Protein AF-A0A1Y3ETY3-F1 (afdb_monomer)

Solvent-accessible surface area (backbone atoms only — not comparable to full-atom values): 6135 Å² total; per-residue (Å²): 92,79,46,80,45,83,42,97,87,68,47,45,31,45,48,38,37,45,72,81,40,94,86,72,78,40,70,42,80,54,78,61,87,97,45,57,101,71,24,36,47,66,59,49,52,60,67,47,58,84,74,59,72,94,52,64,64,63,62,55,68,73,48,83,86,84,71,86,77,77,80,72,82,75,77,90,75,84,90,78,86,83,91,86,79,87,84,82,132

Structure (mmCIF, N/CA/C/O backbone):
data_AF-A0A1Y3ETY3-F1
#
_entry.id   AF-A0A1Y3ETY3-F1
#
loop_
_atom_site.group_PDB
_atom_site.id
_atom_site.type_symbol
_atom_site.label_atom_id
_atom_site.label_alt_id
_atom_site.label_comp_id
_atom_site.label_asym_id
_atom_site.label_entity_id
_atom_site.label_seq_id
_atom_site.pdbx_PDB_ins_code
_atom_site.Cartn_x
_atom_site.Cartn_y
_atom_site.Cartn_z
_atom_site.occupancy
_atom_site.B_iso_or_equiv
_atom_site.auth_seq_id
_atom_site.auth_comp_id
_atom_site.auth_asym_id
_atom_site.auth_atom_id
_atom_site.pdbx_PDB_model_num
ATOM 1 N N . MET A 1 1 ? 6.772 -0.290 7.299 1.00 90.88 1 MET A N 1
ATOM 2 C CA . MET A 1 1 ? 6.142 -1.613 7.439 1.00 90.88 1 MET A CA 1
ATOM 3 C C . MET A 1 1 ? 4.851 -1.584 6.652 1.00 90.88 1 MET A C 1
ATOM 5 O O . MET A 1 1 ? 4.184 -0.555 6.656 1.00 90.88 1 MET A O 1
ATOM 9 N N . ILE A 1 2 ? 4.575 -2.655 5.921 1.00 92.50 2 ILE A N 1
ATOM 10 C CA . ILE A 1 2 ? 3.351 -2.825 5.142 1.00 92.50 2 ILE A CA 1
ATOM 11 C C . ILE A 1 2 ? 2.750 -4.131 5.634 1.00 92.50 2 ILE A C 1
ATOM 13 O O . ILE A 1 2 ? 3.445 -5.147 5.630 1.00 92.50 2 ILE A O 1
ATOM 17 N N . GLU A 1 3 ? 1.516 -4.080 6.110 1.00 93.44 3 GLU A N 1
ATOM 18 C CA . GLU A 1 3 ? 0.809 -5.234 6.657 1.00 93.44 3 GLU A CA 1
ATOM 19 C C . GLU A 1 3 ? -0.396 -5.566 5.784 1.00 93.44 3 GLU A C 1
ATOM 21 O O . GLU A 1 3 ? -1.059 -4.668 5.263 1.00 93.44 3 GLU A O 1
ATOM 26 N N . LEU A 1 4 ? -0.663 -6.861 5.631 1.00 94.19 4 LEU A N 1
ATOM 27 C CA . LEU A 1 4 ? -1.835 -7.388 4.947 1.00 94.19 4 LEU A CA 1
ATOM 28 C C . LEU A 1 4 ? -2.702 -8.095 5.985 1.00 94.19 4 LEU A C 1
ATOM 30 O O . LEU A 1 4 ? -2.249 -9.043 6.625 1.00 94.19 4 LEU A O 1
ATOM 34 N N . HIS A 1 5 ? -3.938 -7.639 6.131 1.00 93.06 5 HIS A N 1
ATOM 35 C CA . HIS A 1 5 ? -4.904 -8.167 7.090 1.00 93.06 5 HIS A CA 1
ATOM 36 C C . HIS A 1 5 ? -6.083 -8.783 6.347 1.00 93.06 5 HIS A C 1
ATOM 38 O O . HIS A 1 5 ? -6.530 -8.233 5.346 1.00 93.06 5 HIS A O 1
ATOM 44 N N . GLU A 1 6 ? -6.599 -9.912 6.826 1.00 94.06 6 GLU A N 1
ATOM 45 C CA . GLU A 1 6 ? -7.834 -10.507 6.310 1.00 94.06 6 GLU A CA 1
ATOM 46 C C . GLU A 1 6 ? -9.023 -10.047 7.158 1.00 94.06 6 GLU A C 1
ATOM 48 O O . GLU A 1 6 ? -9.006 -10.132 8.386 1.00 94.06 6 GLU A O 1
ATOM 53 N N . THR A 1 7 ? -10.067 -9.556 6.501 1.00 85.94 7 THR A N 1
ATOM 54 C CA . THR A 1 7 ? -11.297 -9.057 7.115 1.00 85.94 7 THR A CA 1
ATOM 55 C C . THR A 1 7 ? -12.490 -9.830 6.570 1.00 85.94 7 THR A C 1
ATOM 57 O O . THR A 1 7 ? -12.556 -10.168 5.387 1.00 85.94 7 THR A O 1
ATOM 60 N N . SER A 1 8 ? -13.481 -10.082 7.422 1.00 82.44 8 SER A N 1
ATOM 61 C CA . SER A 1 8 ? -14.688 -10.819 7.033 1.00 82.44 8 SER A CA 1
ATOM 62 C C . SER A 1 8 ? -15.605 -10.043 6.082 1.00 82.44 8 SER A C 1
ATOM 64 O O . SER A 1 8 ? -16.425 -10.653 5.401 1.00 82.44 8 SER A O 1
ATOM 66 N N . THR A 1 9 ? -15.491 -8.713 6.028 1.00 78.81 9 THR A N 1
ATOM 67 C CA . THR A 1 9 ? -16.386 -7.837 5.255 1.00 78.81 9 THR A CA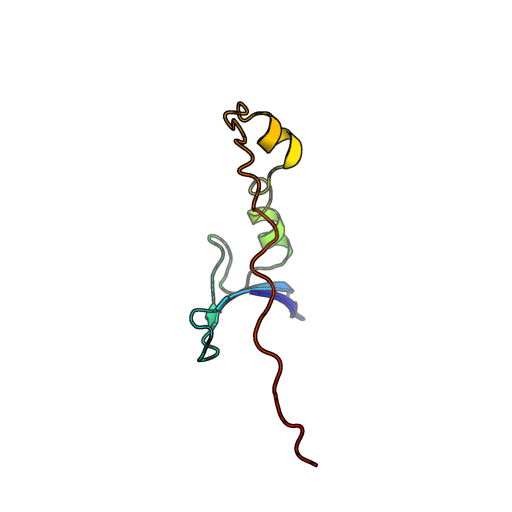 1
ATOM 68 C C . THR A 1 9 ? -15.787 -7.341 3.944 1.00 78.81 9 THR A C 1
ATOM 70 O O . THR A 1 9 ? -16.541 -7.057 3.015 1.00 78.81 9 THR A O 1
ATOM 73 N N . HIS A 1 10 ? -14.460 -7.227 3.849 1.00 74.06 10 HIS A N 1
ATOM 74 C CA . HIS A 1 10 ? -13.782 -6.615 2.700 1.00 74.06 10 HIS A CA 1
ATOM 75 C C . HIS A 1 10 ? -12.680 -7.499 2.105 1.00 74.06 10 HIS A C 1
ATOM 77 O O . HIS A 1 10 ? -11.922 -7.043 1.252 1.00 74.06 10 HIS A O 1
ATOM 83 N N . GLY A 1 11 ? -12.570 -8.761 2.538 1.00 90.50 11 GLY A N 1
ATOM 84 C CA . GLY A 1 11 ? -11.445 -9.612 2.165 1.00 90.50 11 GLY A CA 1
ATOM 85 C C . GLY A 1 11 ? -10.150 -9.032 2.729 1.00 90.50 11 GLY A C 1
ATOM 86 O O . GLY A 1 11 ? -10.091 -8.703 3.911 1.00 90.50 11 GLY A O 1
ATOM 87 N N . TYR A 1 12 ? -9.119 -8.870 1.902 1.00 93.81 12 TYR A N 1
ATOM 88 C CA . TYR A 1 12 ? -7.827 -8.360 2.363 1.00 93.81 12 TYR A CA 1
ATOM 89 C C . TYR A 1 12 ? -7.743 -6.827 2.373 1.00 93.81 12 TYR A C 1
ATOM 91 O O . TYR A 1 12 ? -8.105 -6.167 1.398 1.00 93.81 12 TYR A O 1
ATOM 99 N N . THR A 1 13 ? -7.175 -6.267 3.439 1.00 93.44 13 THR A N 1
ATOM 100 C CA . THR A 1 13 ? -6.866 -4.839 3.593 1.00 93.44 13 THR A CA 1
ATOM 101 C C . THR A 1 13 ? -5.377 -4.618 3.830 1.00 93.44 13 THR A C 1
ATOM 103 O O . THR A 1 13 ? -4.708 -5.453 4.438 1.00 93.44 13 THR A O 1
ATOM 106 N N . VAL A 1 14 ? -4.858 -3.479 3.377 1.00 92.81 14 VAL A N 1
ATOM 107 C CA . VAL A 1 14 ? -3.452 -3.093 3.510 1.00 92.81 14 VAL A CA 1
ATOM 108 C C . VAL A 1 14 ? -3.316 -1.929 4.483 1.00 92.81 14 VAL A C 1
ATOM 110 O O . VAL A 1 14 ? -3.983 -0.903 4.339 1.00 92.81 14 VAL A O 1
ATOM 113 N N . GLU A 1 15 ? -2.390 -2.059 5.431 1.00 92.38 15 GLU A N 1
ATOM 114 C CA . GLU A 1 15 ? -2.000 -0.981 6.336 1.00 92.38 15 GLU A CA 1
ATOM 115 C C . GLU A 1 15 ? -0.534 -0.594 6.145 1.00 92.38 15 GLU A C 1
ATOM 117 O O . GLU A 1 15 ? 0.348 -1.440 5.979 1.00 92.38 15 GLU A O 1
ATOM 122 N N . LEU A 1 16 ? -0.259 0.710 6.196 1.00 92.19 16 LEU A N 1
ATOM 123 C CA . LEU A 1 16 ? 1.093 1.249 6.114 1.00 92.19 16 LEU A CA 1
ATOM 124 C C . LEU A 1 16 ? 1.479 1.888 7.438 1.00 92.19 16 LEU A C 1
ATOM 126 O O . LEU A 1 16 ? 0.808 2.785 7.940 1.00 92.19 16 LEU A O 1
ATOM 130 N N . TRP A 1 17 ? 2.624 1.474 7.964 1.00 92.31 17 TRP A N 1
ATOM 131 C CA . TRP A 1 17 ? 3.145 1.950 9.237 1.00 92.31 17 TRP A CA 1
ATOM 132 C C . TRP A 1 17 ? 4.570 2.465 9.066 1.00 92.31 17 TRP A C 1
ATOM 134 O O . TRP A 1 17 ? 5.472 1.742 8.626 1.00 92.31 17 TRP A O 1
ATOM 144 N N . TYR A 1 18 ? 4.795 3.723 9.438 1.00 92.94 18 TYR A N 1
ATOM 145 C CA . TYR A 1 18 ? 6.116 4.337 9.479 1.00 92.94 18 TYR A CA 1
ATOM 146 C C . TYR A 1 18 ? 6.650 4.356 10.908 1.00 92.94 18 TYR A C 1
ATOM 148 O O . TYR A 1 18 ? 6.023 4.903 11.815 1.00 92.94 18 TYR A O 1
ATOM 156 N N . ARG A 1 19 ? 7.833 3.775 11.109 1.00 92.19 19 ARG A N 1
ATOM 157 C CA . ARG A 1 19 ? 8.520 3.813 12.399 1.00 92.19 19 ARG A CA 1
ATOM 158 C C . ARG A 1 19 ? 9.241 5.149 12.536 1.00 92.19 19 ARG A C 1
ATOM 160 O O . ARG A 1 19 ? 10.209 5.399 11.826 1.00 92.19 19 ARG A O 1
ATOM 167 N N . THR A 1 20 ? 8.778 5.996 13.449 1.00 91.19 20 THR A N 1
ATOM 168 C CA . THR A 1 20 ? 9.312 7.358 13.630 1.00 91.19 20 THR A CA 1
ATOM 169 C C . THR A 1 20 ? 10.539 7.410 14.540 1.00 91.19 20 THR A C 1
ATOM 171 O O . THR A 1 20 ? 11.259 8.403 14.535 1.00 91.19 20 THR A O 1
ATOM 174 N N . SER A 1 21 ? 10.797 6.353 15.315 1.00 88.50 21 SER A N 1
ATOM 175 C CA . SER A 1 21 ? 11.973 6.233 16.180 1.00 88.50 21 SER A CA 1
ATOM 176 C C . SER A 1 21 ? 12.423 4.779 16.309 1.00 88.50 21 SER A C 1
ATOM 178 O O . SER A 1 21 ? 11.605 3.876 16.507 1.00 88.50 21 SER A O 1
ATOM 180 N N . LEU A 1 22 ? 13.739 4.560 16.240 1.00 81.88 22 LEU A N 1
ATOM 181 C CA . LEU A 1 22 ? 14.360 3.245 16.430 1.00 81.88 22 LEU A CA 1
ATOM 182 C C . LEU A 1 22 ? 14.346 2.781 17.892 1.00 81.88 22 LEU A C 1
ATOM 184 O O . LEU A 1 22 ? 14.416 1.581 18.145 1.00 81.88 22 LEU A O 1
ATOM 188 N N . ASN A 1 23 ? 14.219 3.708 18.842 1.00 81.94 23 ASN A N 1
ATOM 189 C CA . ASN A 1 23 ? 14.468 3.423 20.257 1.00 81.94 23 ASN A CA 1
ATOM 190 C C . ASN A 1 23 ? 13.168 3.234 21.052 1.00 81.94 23 ASN A C 1
ATOM 192 O O . ASN A 1 23 ? 13.158 2.516 22.042 1.00 81.94 23 ASN A O 1
ATOM 196 N N . ASN A 1 24 ? 12.067 3.849 20.606 1.00 76.19 24 ASN A N 1
ATOM 197 C CA . ASN A 1 24 ? 10.808 3.912 21.362 1.00 76.19 24 ASN A CA 1
ATOM 198 C C . ASN A 1 24 ? 9.631 3.181 20.700 1.00 76.19 24 ASN A C 1
ATOM 200 O O . ASN A 1 24 ? 8.484 3.424 21.064 1.00 76.19 24 ASN A O 1
ATOM 204 N N . ASN A 1 25 ? 9.890 2.308 19.717 1.00 75.88 25 ASN A N 1
ATOM 205 C CA . ASN A 1 25 ? 8.864 1.522 19.006 1.00 75.88 25 ASN A CA 1
ATOM 206 C C . ASN A 1 25 ? 7.635 2.334 18.556 1.00 75.88 25 ASN A C 1
ATOM 208 O O . ASN A 1 25 ? 6.533 1.808 18.440 1.00 75.88 25 ASN A O 1
ATOM 212 N N . THR A 1 26 ? 7.815 3.627 18.291 1.00 89.19 26 THR A N 1
ATOM 213 C CA . THR A 1 26 ? 6.713 4.507 17.916 1.00 89.19 26 THR A CA 1
ATOM 214 C C . THR A 1 26 ? 6.392 4.297 16.442 1.00 89.19 26 THR A C 1
ATOM 216 O O . THR A 1 26 ? 7.251 4.495 15.574 1.00 89.19 26 THR A O 1
ATOM 219 N N . LEU A 1 27 ? 5.157 3.883 16.168 1.00 91.06 27 LEU A N 1
ATOM 220 C CA . LEU A 1 27 ? 4.617 3.708 14.825 1.00 91.06 27 LEU A CA 1
ATOM 221 C C . LEU A 1 27 ? 3.605 4.817 14.535 1.00 91.06 27 LEU A C 1
ATOM 223 O O . LEU A 1 27 ? 2.776 5.157 15.377 1.00 91.06 27 LEU A O 1
ATOM 227 N N . LYS A 1 28 ? 3.676 5.376 13.329 1.00 92.25 28 LYS A N 1
ATOM 228 C CA . LYS A 1 28 ? 2.680 6.291 12.775 1.00 92.25 28 LYS A CA 1
ATOM 229 C C . LYS A 1 28 ? 2.018 5.612 11.584 1.00 92.25 28 LYS A C 1
ATOM 231 O O . LYS A 1 28 ? 2.718 5.223 10.648 1.00 92.25 28 LYS A O 1
ATOM 236 N N . GLN A 1 29 ? 0.693 5.502 11.606 1.00 91.69 29 GLN A N 1
ATOM 237 C CA . GLN A 1 29 ? -0.053 5.016 10.450 1.00 91.69 29 GLN A CA 1
ATOM 238 C C . GLN A 1 29 ? 0.054 6.027 9.305 1.00 91.69 29 GLN A C 1
ATOM 240 O O . GLN A 1 29 ? -0.062 7.240 9.513 1.00 91.69 29 GLN A O 1
ATOM 245 N N . LEU A 1 30 ? 0.320 5.525 8.105 1.00 91.44 30 LEU A N 1
ATOM 246 C CA . LEU A 1 30 ? 0.285 6.278 6.861 1.00 91.44 30 LEU A CA 1
ATOM 247 C C . LEU A 1 30 ? -0.975 5.894 6.089 1.00 91.44 30 LEU A C 1
ATOM 249 O O . LEU A 1 30 ? -1.374 4.732 6.083 1.00 91.44 30 LEU A O 1
ATOM 253 N N . PHE A 1 31 ? -1.559 6.869 5.401 1.00 91.00 31 PHE A N 1
ATOM 254 C CA . PHE A 1 31 ? -2.769 6.678 4.610 1.00 91.00 31 PHE A CA 1
ATOM 255 C C . PHE A 1 31 ? -2.463 6.865 3.131 1.00 91.00 31 PHE A C 1
ATOM 257 O O . PHE A 1 31 ? -1.732 7.785 2.751 1.00 91.00 31 PHE A O 1
ATOM 264 N N . ILE A 1 32 ? -3.031 5.990 2.306 1.00 88.88 32 ILE A N 1
ATOM 265 C CA . ILE A 1 32 ? -3.009 6.148 0.855 1.00 88.88 32 ILE A CA 1
ATOM 266 C C . ILE A 1 32 ? -4.068 7.190 0.482 1.00 88.88 32 ILE A C 1
ATOM 268 O O . ILE A 1 32 ? -5.222 7.035 0.886 1.00 88.88 32 ILE A O 1
ATOM 272 N N . PRO A 1 33 ? -3.704 8.250 -0.263 1.00 84.75 33 PRO A N 1
ATOM 273 C CA . PRO A 1 33 ? -4.684 9.186 -0.801 1.00 84.75 33 PRO A CA 1
ATOM 274 C C . PRO A 1 33 ? -5.732 8.437 -1.625 1.00 84.75 33 PRO A C 1
ATOM 276 O O . PRO A 1 33 ? -5.375 7.515 -2.349 1.00 84.75 33 PRO A O 1
ATOM 279 N N . GLU A 1 34 ? -6.998 8.846 -1.528 1.00 81.50 34 GLU A N 1
ATOM 280 C CA . GLU A 1 34 ? -8.132 8.238 -2.254 1.00 81.50 34 GLU A CA 1
ATOM 281 C C . GLU A 1 34 ? -8.554 6.841 -1.759 1.00 81.50 34 GLU A C 1
ATOM 283 O O . GLU A 1 34 ? -9.553 6.311 -2.234 1.00 81.50 34 GLU A O 1
ATOM 288 N N . CYS A 1 35 ? -7.880 6.292 -0.742 1.00 82.00 35 CYS A N 1
ATOM 289 C CA . 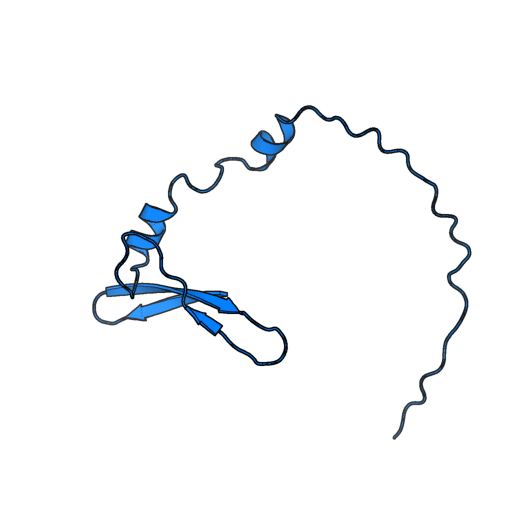CYS A 1 35 ? -8.371 5.161 0.043 1.00 82.00 35 CYS A CA 1
ATOM 290 C C . CYS A 1 35 ? -9.085 5.636 1.323 1.00 82.00 35 CYS A C 1
ATOM 292 O O . CYS A 1 35 ? -8.731 6.656 1.921 1.00 82.00 35 CYS A O 1
ATOM 294 N N . SER A 1 36 ? -10.070 4.855 1.780 1.00 68.12 36 SER A N 1
ATOM 295 C CA . SER A 1 36 ? -10.597 4.926 3.153 1.00 68.12 36 SER A CA 1
ATOM 296 C C . SER A 1 36 ? -9.462 4.667 4.170 1.00 68.12 36 SER A C 1
ATOM 298 O O . SER A 1 36 ? -8.460 4.049 3.799 1.00 68.12 36 SER A O 1
ATOM 300 N N . PRO A 1 37 ? -9.564 5.093 5.451 1.00 72.38 37 PRO A N 1
ATOM 301 C CA . PRO A 1 37 ? -8.582 4.767 6.499 1.00 72.38 37 PRO A CA 1
ATOM 302 C C . PRO A 1 37 ? -8.163 3.287 6.553 1.00 72.38 37 PRO A C 1
ATOM 304 O O . PRO A 1 37 ? -7.058 2.988 7.000 1.00 72.38 37 PRO A O 1
ATOM 307 N N . THR A 1 38 ? -9.009 2.383 6.058 1.00 77.88 38 THR A N 1
ATOM 308 C CA . THR A 1 38 ? -8.677 0.989 5.749 1.00 77.88 38 THR A CA 1
ATOM 309 C C . THR A 1 38 ? -8.735 0.799 4.229 1.00 77.88 38 THR A C 1
ATOM 311 O O . THR A 1 38 ? -9.815 0.827 3.646 1.00 77.88 38 THR A O 1
ATOM 314 N N . CYS A 1 39 ? -7.578 0.648 3.579 1.00 89.25 39 CYS A N 1
ATOM 315 C CA . CYS A 1 39 ? -7.467 0.501 2.122 1.00 89.25 39 CYS A CA 1
ATOM 316 C C . CYS A 1 39 ? -7.579 -0.988 1.767 1.00 89.25 39 CYS A C 1
ATOM 318 O O . CYS A 1 39 ? -6.828 -1.802 2.313 1.00 89.25 39 CYS A O 1
ATOM 320 N N . SER A 1 40 ? -8.502 -1.377 0.889 1.00 92.12 40 SER A N 1
ATOM 321 C CA . SER A 1 40 ? -8.568 -2.769 0.421 1.00 92.12 40 SER A CA 1
ATOM 322 C C . SER A 1 40 ? -7.343 -3.119 -0.432 1.00 92.12 40 SER A C 1
ATOM 324 O O . SER A 1 40 ? -6.692 -2.249 -1.017 1.00 92.12 40 SER A O 1
ATOM 326 N N . ALA A 1 41 ? -7.015 -4.407 -0.537 1.00 91.81 41 ALA A N 1
ATOM 327 C CA . ALA A 1 41 ? -5.914 -4.866 -1.382 1.00 91.81 41 ALA A CA 1
ATOM 328 C C . ALA A 1 41 ? -6.128 -4.503 -2.865 1.00 91.81 41 ALA A C 1
ATOM 330 O O . ALA A 1 41 ? -5.168 -4.195 -3.569 1.00 91.81 41 ALA A O 1
ATOM 331 N N . GLU A 1 42 ? -7.376 -4.491 -3.339 1.00 91.31 42 GLU A N 1
ATOM 332 C CA . GLU A 1 42 ? -7.707 -4.107 -4.713 1.00 91.31 42 GLU A CA 1
ATOM 333 C C . GLU A 1 42 ? -7.498 -2.607 -4.960 1.00 91.31 42 GLU A C 1
ATOM 335 O O . GLU A 1 42 ? -6.870 -2.225 -5.952 1.00 91.31 42 GLU A O 1
ATOM 340 N N . GLU A 1 43 ? -7.944 -1.748 -4.040 1.00 91.88 43 GLU A N 1
ATOM 341 C CA . GLU A 1 43 ? -7.686 -0.305 -4.115 1.00 91.88 43 GLU A CA 1
ATOM 342 C C . GLU A 1 43 ? -6.185 -0.005 -4.033 1.00 91.88 43 GLU A C 1
ATOM 344 O O . GLU A 1 43 ? -5.674 0.794 -4.817 1.00 91.88 43 GLU A O 1
ATOM 349 N N . PHE A 1 44 ? -5.450 -0.705 -3.160 1.00 91.50 44 PHE A N 1
ATOM 350 C CA . PHE A 1 44 ? -3.992 -0.606 -3.075 1.00 91.50 44 PHE A CA 1
ATOM 351 C C . PHE A 1 44 ? -3.311 -0.968 -4.405 1.00 91.50 44 PHE A C 1
ATOM 353 O O . PHE A 1 44 ? -2.414 -0.257 -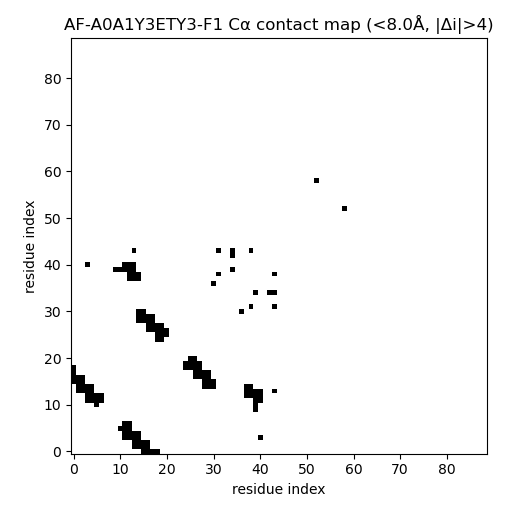4.873 1.00 91.50 44 PHE A O 1
ATOM 360 N N . LEU A 1 45 ? -3.733 -2.066 -5.043 1.00 91.44 45 LEU A N 1
ATOM 361 C CA . LEU A 1 45 ? -3.217 -2.480 -6.350 1.00 91.44 45 LEU A CA 1
ATOM 362 C C . LEU A 1 45 ? -3.524 -1.434 -7.422 1.00 91.44 45 LEU A C 1
ATOM 364 O O . LEU A 1 45 ? -2.652 -1.093 -8.218 1.00 91.44 45 LEU A O 1
ATOM 368 N N . ASN A 1 46 ? -4.735 -0.883 -7.434 1.00 91.69 46 ASN A N 1
ATOM 369 C CA . ASN A 1 46 ? -5.108 0.153 -8.391 1.00 91.69 46 ASN A CA 1
ATOM 370 C C . ASN A 1 46 ? -4.329 1.455 -8.175 1.00 91.69 46 ASN A C 1
ATOM 372 O O . ASN A 1 46 ? -3.854 2.032 -9.149 1.00 91.69 46 ASN A O 1
ATOM 376 N N . PHE A 1 47 ? -4.111 1.868 -6.924 1.00 90.12 47 PHE A N 1
ATOM 377 C CA . PHE A 1 47 ? -3.276 3.024 -6.593 1.00 90.12 47 PHE A CA 1
ATOM 378 C C . PHE A 1 47 ? -1.811 2.825 -7.004 1.00 90.12 47 PHE A C 1
ATOM 380 O O . PHE A 1 47 ? -1.160 3.764 -7.457 1.00 90.12 47 PHE A O 1
ATOM 387 N N . SER A 1 48 ? -1.262 1.623 -6.822 1.00 89.62 48 SER A N 1
ATOM 388 C CA . SER A 1 48 ? 0.155 1.336 -7.093 1.00 89.62 48 SER A CA 1
ATOM 389 C C . SER A 1 48 ? 0.472 1.106 -8.573 1.00 89.62 48 SER A C 1
ATOM 391 O O . SER A 1 48 ? 1.633 1.256 -8.973 1.00 89.62 48 SER A O 1
ATOM 393 N N . LYS A 1 49 ? -0.532 0.808 -9.408 1.00 90.00 49 LYS A N 1
ATOM 394 C CA . LYS A 1 49 ? -0.362 0.686 -10.863 1.00 90.00 49 LYS A CA 1
ATOM 395 C C . LYS A 1 49 ? 0.291 1.945 -11.440 1.00 90.00 49 LYS A C 1
ATOM 397 O O . LYS A 1 49 ? -0.160 3.063 -11.224 1.00 90.00 49 LYS A O 1
ATOM 402 N N . GLY A 1 50 ? 1.379 1.748 -12.180 1.00 84.19 50 GLY A N 1
ATOM 403 C CA . GLY A 1 50 ? 2.116 2.829 -12.842 1.00 84.19 50 GLY A CA 1
ATOM 404 C C . GLY A 1 50 ? 2.985 3.697 -11.924 1.00 84.19 50 GLY A C 1
ATOM 405 O O . GLY A 1 50 ? 3.677 4.575 -12.428 1.00 84.19 50 GLY A O 1
ATOM 406 N N . LYS A 1 51 ? 3.000 3.464 -10.601 1.00 87.31 51 LYS A N 1
ATOM 407 C CA . LYS A 1 51 ? 3.955 4.124 -9.688 1.00 87.31 51 LYS A CA 1
ATOM 408 C C . LYS A 1 51 ? 5.309 3.414 -9.639 1.00 87.31 51 LYS A C 1
ATOM 410 O O . LYS A 1 51 ? 6.304 4.031 -9.272 1.00 87.31 51 LYS A O 1
ATOM 415 N N . GLY A 1 52 ? 5.339 2.127 -9.980 1.00 83.81 52 GLY A N 1
ATOM 416 C CA . GLY A 1 52 ? 6.571 1.372 -10.196 1.00 83.81 52 GLY A CA 1
ATOM 417 C C . GLY A 1 52 ? 7.053 1.492 -11.640 1.00 83.81 52 GLY A C 1
ATOM 418 O O . GLY A 1 52 ? 6.247 1.639 -12.558 1.00 83.81 52 GLY A O 1
ATOM 419 N N . VAL A 1 53 ? 8.365 1.398 -11.840 1.00 84.44 53 VAL A N 1
ATOM 420 C CA . VAL A 1 53 ? 8.948 1.219 -13.175 1.00 84.44 53 VAL A CA 1
ATOM 421 C C . VAL A 1 53 ? 8.751 -0.226 -13.631 1.00 84.44 53 VAL A C 1
ATOM 423 O O . VAL A 1 53 ? 8.864 -1.149 -12.824 1.00 84.44 53 VAL A O 1
ATOM 426 N N . ALA A 1 54 ? 8.432 -0.419 -14.911 1.00 83.88 54 ALA A N 1
ATOM 427 C CA . ALA A 1 54 ? 8.248 -1.753 -15.484 1.00 83.88 54 ALA A CA 1
ATOM 428 C C . ALA A 1 54 ? 9.579 -2.517 -15.576 1.00 83.88 54 ALA A C 1
ATOM 430 O O . ALA A 1 54 ? 9.631 -3.693 -15.226 1.00 83.88 54 ALA A O 1
ATOM 431 N N . ASP A 1 55 ? 10.647 -1.821 -15.979 1.00 86.81 55 ASP A N 1
ATOM 432 C CA . ASP A 1 55 ? 12.021 -2.314 -15.966 1.00 86.81 55 ASP A CA 1
ATOM 433 C C . ASP A 1 55 ? 12.914 -1.296 -15.243 1.00 86.81 55 ASP A C 1
ATOM 435 O O . ASP A 1 55 ? 13.144 -0.177 -15.705 1.00 86.81 55 ASP A O 1
ATOM 439 N N . TRP A 1 56 ? 13.379 -1.674 -14.052 1.00 83.94 56 TRP A N 1
ATOM 440 C CA . TRP A 1 56 ? 14.282 -0.840 -13.261 1.00 83.94 56 TRP A CA 1
ATOM 441 C C . TRP A 1 56 ? 15.681 -0.757 -13.879 1.00 83.94 56 TRP A C 1
ATOM 443 O O . TRP A 1 56 ? 16.332 0.282 -13.783 1.00 83.94 56 TRP A O 1
ATOM 453 N N . PHE A 1 57 ? 16.144 -1.837 -14.510 1.00 84.00 57 PHE A N 1
ATOM 454 C CA . PHE A 1 57 ? 17.486 -1.922 -15.070 1.00 84.00 57 PHE A CA 1
ATOM 455 C C . PHE A 1 57 ? 17.610 -1.044 -16.319 1.00 84.00 57 PHE A C 1
ATOM 457 O O . PHE A 1 57 ? 18.503 -0.200 -16.374 1.00 84.00 57 PHE A O 1
ATOM 464 N N . GLU A 1 58 ? 16.655 -1.143 -17.248 1.00 81.88 58 GLU A N 1
ATOM 465 C CA . GLU A 1 58 ? 16.582 -0.271 -18.431 1.00 81.88 58 GLU A CA 1
ATOM 466 C C . GLU A 1 58 ? 16.484 1.213 -18.030 1.00 81.88 58 GLU A C 1
ATOM 468 O O . GLU A 1 58 ? 17.185 2.074 -18.573 1.00 81.88 58 GLU A O 1
ATOM 473 N N . GLY A 1 59 ? 15.675 1.514 -17.005 1.00 79.06 59 GLY A N 1
ATOM 474 C CA . GLY A 1 59 ? 15.566 2.859 -16.444 1.00 79.06 59 GLY A CA 1
ATOM 475 C C . GLY A 1 59 ? 16.908 3.423 -15.960 1.00 79.06 59 GLY A C 1
ATOM 476 O O . GLY A 1 59 ? 17.176 4.609 -16.149 1.00 79.06 59 GLY A O 1
ATOM 477 N N . CYS A 1 60 ? 17.779 2.584 -15.391 1.00 81.62 60 CYS A N 1
ATOM 478 C CA . CYS A 1 60 ? 19.108 2.989 -14.937 1.00 81.62 60 CYS A CA 1
ATOM 479 C C . CYS A 1 60 ? 20.150 3.069 -16.063 1.00 81.62 60 CYS A C 1
ATOM 481 O O . CYS A 1 60 ? 20.992 3.963 -16.012 1.00 81.62 60 CYS A O 1
ATOM 483 N N . GLU A 1 61 ? 20.110 2.192 -17.070 1.00 75.81 61 GLU A N 1
ATOM 484 C CA . GLU A 1 61 ? 21.058 2.232 -18.201 1.00 75.81 61 GLU A CA 1
ATOM 485 C C . GLU A 1 61 ? 20.856 3.450 -19.114 1.00 75.81 61 GLU A C 1
ATOM 487 O O . GLU A 1 61 ? 21.798 3.920 -19.751 1.00 75.81 61 GLU A O 1
ATOM 492 N N . SER A 1 62 ? 19.641 4.004 -19.145 1.00 63.28 62 SER A N 1
ATOM 493 C CA . SER A 1 62 ? 19.339 5.236 -19.885 1.00 63.28 62 SER A CA 1
ATOM 494 C C . SER A 1 62 ? 19.961 6.506 -19.278 1.00 63.28 62 SER A C 1
ATOM 496 O O . SER A 1 62 ? 19.967 7.562 -19.919 1.00 63.28 62 SER A O 1
ATOM 498 N N . LEU A 1 63 ? 20.516 6.428 -18.060 1.00 64.38 63 LEU A N 1
ATOM 499 C CA . LEU A 1 63 ? 21.268 7.523 -17.453 1.00 64.38 63 LEU A CA 1
ATOM 500 C C . LEU A 1 63 ? 22.696 7.522 -18.022 1.00 64.38 63 LEU A C 1
ATOM 502 O O . LEU A 1 63 ? 23.401 6.524 -17.876 1.00 64.38 63 LEU A O 1
ATOM 506 N N . PRO A 1 64 ? 23.173 8.617 -18.645 1.00 62.31 64 PRO A N 1
ATOM 507 C CA . PRO A 1 64 ? 24.526 8.663 -19.182 1.00 62.31 64 PRO A CA 1
ATOM 508 C C . PRO A 1 64 ? 25.548 8.421 -18.066 1.00 62.31 64 PRO A C 1
ATOM 510 O O . PRO A 1 64 ? 25.671 9.215 -17.129 1.00 62.31 64 PRO A O 1
ATOM 513 N N . SER A 1 65 ? 26.284 7.315 -18.185 1.00 57.47 65 SER A N 1
ATOM 514 C CA . SER A 1 65 ? 27.344 6.878 -17.277 1.00 57.47 65 SER A CA 1
ATOM 515 C C . SER A 1 65 ? 28.445 7.933 -17.170 1.00 57.47 65 SER A C 1
ATOM 517 O O . SER A 1 65 ? 29.442 7.891 -17.886 1.00 57.47 65 SER A O 1
ATOM 519 N N . THR A 1 66 ? 28.285 8.892 -16.261 1.00 55.66 66 THR A N 1
ATOM 520 C CA . THR A 1 66 ? 29.354 9.819 -15.876 1.00 55.66 66 THR A CA 1
ATOM 521 C C . THR A 1 66 ? 29.899 9.386 -14.523 1.00 55.66 66 THR A C 1
ATOM 523 O O . THR A 1 66 ? 29.694 10.036 -13.503 1.00 55.66 66 THR A O 1
ATOM 526 N N . THR A 1 67 ? 30.599 8.254 -14.507 1.00 54.34 67 THR A N 1
ATOM 527 C CA . THR A 1 67 ? 31.374 7.837 -13.336 1.00 54.34 67 T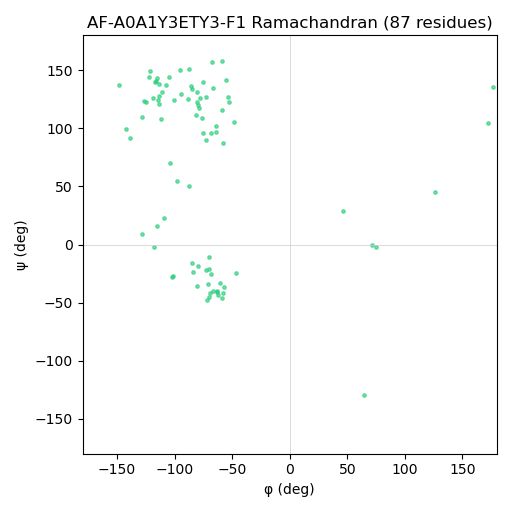HR A CA 1
ATOM 528 C C . THR A 1 67 ? 32.708 7.269 -13.793 1.00 54.34 67 THR A C 1
ATOM 530 O O . THR A 1 67 ? 32.864 6.082 -14.065 1.00 54.34 67 THR A O 1
ATOM 533 N N . THR A 1 68 ? 33.701 8.154 -13.871 1.00 47.00 68 THR A N 1
ATOM 534 C CA . THR A 1 68 ? 35.112 7.783 -13.775 1.00 47.00 68 THR A CA 1
ATOM 535 C C . THR A 1 68 ? 35.332 7.215 -12.375 1.00 47.00 68 THR A C 1
ATOM 537 O O . THR A 1 68 ? 35.490 7.964 -11.413 1.00 47.00 68 THR A O 1
ATOM 540 N N . SER A 1 69 ? 35.301 5.892 -12.237 1.00 51.28 69 SER A N 1
ATOM 541 C CA . SER A 1 69 ? 35.735 5.220 -11.012 1.00 51.28 69 SER A CA 1
ATOM 542 C C . SER A 1 69 ? 37.256 5.299 -10.922 1.00 51.28 69 SER A C 1
ATOM 544 O O . SER A 1 69 ? 37.965 4.431 -11.426 1.00 51.28 69 SER A O 1
ATOM 546 N N . THR A 1 70 ? 37.782 6.346 -10.289 1.00 48.97 70 THR A N 1
ATOM 547 C CA . THR A 1 70 ? 39.162 6.334 -9.798 1.00 48.97 70 THR A CA 1
ATOM 548 C C . THR A 1 70 ? 39.212 5.317 -8.657 1.00 48.97 70 THR A C 1
ATOM 550 O O . THR A 1 70 ? 38.828 5.628 -7.532 1.00 48.97 70 THR A O 1
ATOM 553 N N . MET A 1 71 ? 39.619 4.077 -8.945 1.00 51.94 71 MET A N 1
ATOM 554 C CA . MET A 1 71 ? 39.949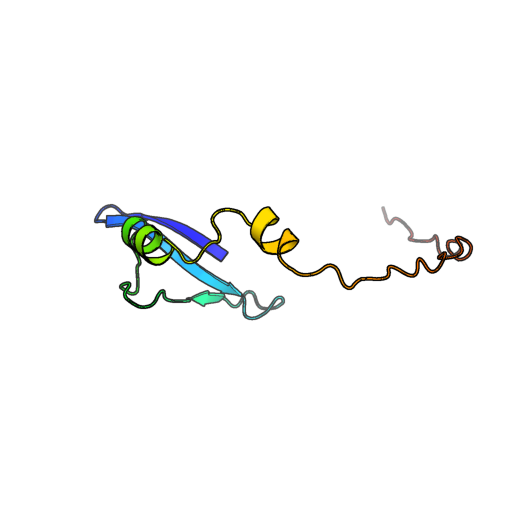 3.111 -7.897 1.00 51.94 71 MET A CA 1
ATOM 555 C C . MET A 1 71 ? 41.153 3.660 -7.130 1.00 51.94 71 MET A C 1
ATOM 557 O O . MET A 1 71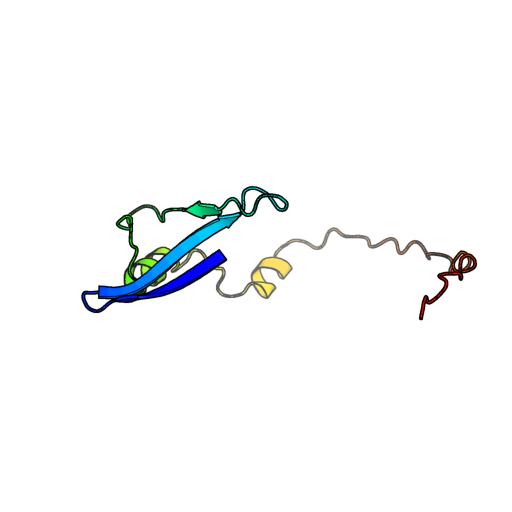 ? 42.278 3.624 -7.619 1.00 51.94 71 MET A O 1
ATOM 561 N N . GLN A 1 72 ? 40.917 4.230 -5.952 1.00 46.75 72 GLN A N 1
ATOM 562 C CA . GLN A 1 72 ? 41.981 4.391 -4.973 1.00 46.75 72 GLN A CA 1
ATOM 563 C C . GLN A 1 72 ? 42.204 3.012 -4.358 1.00 46.75 72 GLN A C 1
ATOM 565 O O . GLN A 1 72 ? 41.337 2.507 -3.647 1.00 46.75 72 GLN A O 1
ATOM 570 N N . ASP A 1 73 ? 43.341 2.398 -4.691 1.00 47.09 73 ASP A N 1
ATOM 571 C CA . ASP A 1 73 ? 43.873 1.222 -4.008 1.00 47.09 73 ASP A CA 1
ATOM 572 C C . ASP A 1 73 ? 43.847 1.476 -2.496 1.00 47.09 73 ASP A C 1
ATOM 574 O O . ASP A 1 73 ? 44.646 2.246 -1.955 1.00 47.09 73 ASP A O 1
ATOM 578 N N . VAL A 1 74 ? 42.902 0.847 -1.797 1.00 53.06 74 VAL A N 1
ATOM 579 C CA . VAL A 1 74 ? 42.906 0.817 -0.337 1.00 53.06 74 VAL A CA 1
ATOM 580 C C . VAL A 1 74 ? 43.991 -0.176 0.061 1.00 53.06 74 VAL A C 1
ATOM 582 O O . VAL A 1 74 ? 43.784 -1.389 0.059 1.00 53.06 74 VAL A O 1
ATOM 585 N N . ASN A 1 75 ? 45.177 0.359 0.343 1.00 45.84 75 ASN A N 1
ATOM 586 C CA . ASN A 1 75 ? 46.328 -0.394 0.818 1.00 45.84 75 ASN A CA 1
ATOM 587 C C . ASN A 1 75 ? 45.942 -1.225 2.057 1.00 45.84 75 ASN A C 1
ATOM 589 O O . ASN A 1 75 ? 45.439 -0.710 3.057 1.00 45.84 75 ASN A O 1
ATOM 593 N N . HIS A 1 76 ? 46.144 -2.535 1.965 1.00 48.47 76 HIS A N 1
ATOM 594 C CA . HIS A 1 76 ? 45.599 -3.543 2.869 1.00 48.47 76 HIS A CA 1
ATOM 595 C C . HIS A 1 76 ? 46.517 -3.779 4.085 1.00 48.47 76 HIS A C 1
ATOM 597 O O . HIS A 1 76 ? 46.889 -4.915 4.373 1.00 48.47 76 HIS A O 1
ATOM 603 N N . SER A 1 77 ? 46.930 -2.714 4.784 1.00 51.66 77 SER A N 1
ATOM 604 C CA . SER A 1 77 ? 47.941 -2.806 5.856 1.00 51.66 77 SER A CA 1
ATOM 605 C C . SER A 1 77 ? 47.494 -2.418 7.273 1.00 51.66 77 SER A C 1
ATOM 607 O 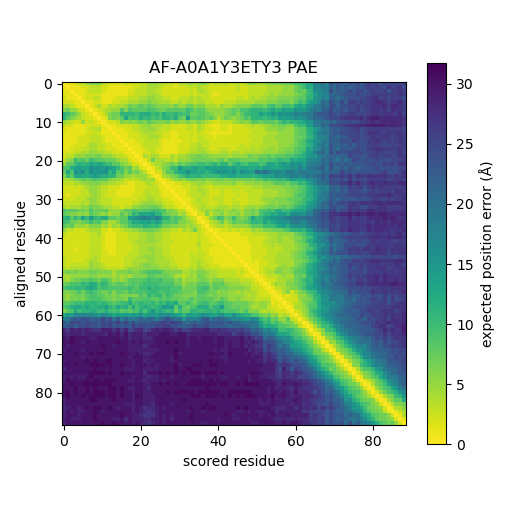O . SER A 1 77 ? 48.264 -2.650 8.196 1.00 51.66 77 SER A O 1
ATOM 609 N N . ASP A 1 78 ? 46.254 -1.972 7.503 1.00 46.72 78 ASP A N 1
ATOM 610 C CA . ASP A 1 78 ? 45.830 -1.511 8.845 1.00 46.72 78 ASP A CA 1
ATOM 611 C C . ASP A 1 78 ? 44.837 -2.436 9.579 1.00 46.72 78 ASP A C 1
ATOM 613 O O . ASP A 1 78 ? 44.147 -2.014 10.505 1.00 46.72 78 ASP A O 1
ATOM 617 N N . LEU A 1 79 ? 44.778 -3.731 9.235 1.00 46.03 79 LEU A N 1
ATOM 618 C CA . LEU A 1 79 ? 43.986 -4.719 9.987 1.00 46.03 79 LEU A CA 1
ATOM 619 C C . LEU A 1 79 ? 44.838 -5.531 10.979 1.00 46.03 79 LEU A C 1
ATOM 621 O O . LEU A 1 79 ? 44.829 -6.761 10.973 1.00 46.03 79 LEU A O 1
ATOM 625 N N . GLN A 1 80 ? 45.572 -4.853 11.862 1.00 47.75 80 GLN A N 1
ATOM 626 C CA . GLN A 1 80 ? 46.114 -5.469 13.076 1.00 47.75 80 GLN A CA 1
ATOM 627 C C . GLN A 1 80 ? 46.056 -4.491 14.245 1.00 47.75 80 GLN A C 1
ATOM 629 O O . GLN A 1 80 ? 46.939 -3.657 14.394 1.00 47.75 80 GLN A O 1
ATOM 634 N N . THR A 1 81 ? 45.044 -4.622 15.105 1.00 46.47 81 THR A N 1
ATOM 635 C CA . THR A 1 81 ? 45.184 -4.627 16.578 1.00 46.47 81 THR A CA 1
ATOM 636 C C . THR A 1 81 ? 43.810 -4.713 1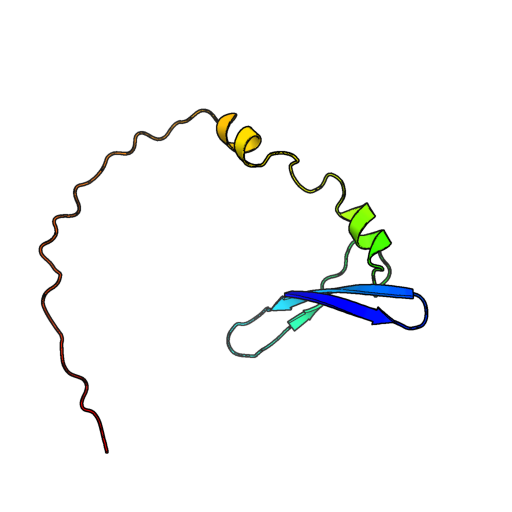7.246 1.00 46.47 81 THR A C 1
ATOM 638 O O . THR A 1 81 ? 42.879 -4.015 16.866 1.00 46.47 81 THR A O 1
ATOM 641 N N . GLY A 1 82 ? 43.691 -5.572 18.268 1.00 37.72 82 GLY A N 1
ATOM 642 C CA . GLY A 1 82 ? 42.586 -5.505 19.233 1.00 37.72 82 GLY A CA 1
ATOM 643 C C . GLY A 1 82 ? 41.756 -6.773 19.447 1.00 37.72 82 GLY A C 1
ATOM 644 O O . GLY A 1 82 ? 40.536 -6.690 19.525 1.00 37.72 82 GLY A O 1
ATOM 645 N N . LYS A 1 83 ? 42.378 -7.950 19.603 1.00 45.88 83 LYS A N 1
ATOM 646 C CA . LYS A 1 83 ? 41.742 -9.035 20.375 1.00 45.88 83 LYS A CA 1
ATOM 647 C C . LYS A 1 83 ? 41.800 -8.672 21.861 1.00 45.88 83 LYS A C 1
ATOM 649 O O . LYS A 1 83 ? 42.896 -8.397 22.337 1.00 45.88 83 LYS A O 1
ATOM 654 N N . ASN A 1 84 ? 40.659 -8.697 22.560 1.00 42.69 84 ASN A N 1
ATOM 655 C CA . ASN A 1 84 ? 40.469 -9.293 23.897 1.00 42.69 84 ASN A CA 1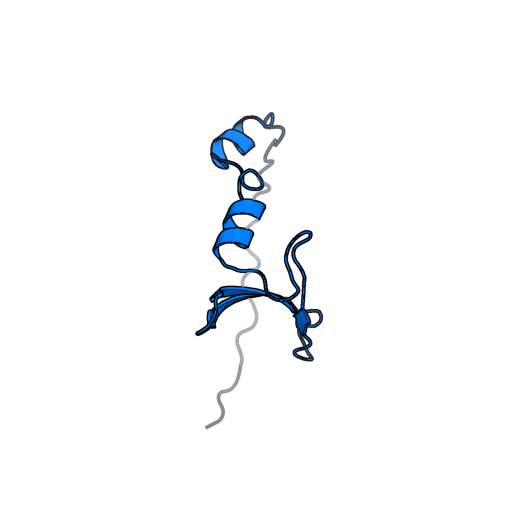
ATOM 656 C C . ASN A 1 84 ? 39.068 -8.956 24.448 1.00 42.69 84 ASN A C 1
ATOM 658 O O . ASN A 1 84 ? 38.846 -7.857 24.944 1.00 42.69 84 ASN A O 1
ATOM 662 N N . TYR A 1 85 ? 38.150 -9.926 24.433 1.00 40.41 85 TYR A N 1
ATOM 663 C CA . TYR A 1 85 ? 36.984 -9.939 25.325 1.00 40.41 85 TYR A CA 1
ATOM 664 C C . TYR A 1 85 ? 37.068 -11.193 26.208 1.00 40.41 85 TYR A C 1
ATOM 666 O O . TYR A 1 85 ? 37.219 -12.289 25.661 1.00 40.41 85 TYR A O 1
ATOM 674 N N . PRO A 1 86 ? 37.000 -11.075 27.548 1.00 48.12 86 PRO A N 1
ATOM 675 C CA . PRO A 1 86 ? 36.987 -12.231 28.431 1.00 48.12 86 PRO A CA 1
ATOM 676 C C . PRO A 1 86 ? 35.578 -12.837 28.502 1.00 48.12 86 PRO A C 1
ATOM 678 O O . PRO A 1 86 ? 34.590 -12.141 28.725 1.00 48.12 86 PRO A O 1
ATOM 681 N N . SER A 1 87 ? 35.504 -14.155 28.322 1.00 40.78 87 SER A N 1
ATOM 682 C CA . SER A 1 87 ? 34.302 -14.961 28.538 1.00 40.78 87 SER A CA 1
ATOM 683 C C . SER A 1 87 ? 34.127 -15.209 30.036 1.00 40.78 87 SER A C 1
ATOM 685 O O . SER A 1 87 ? 34.975 -15.859 30.649 1.00 40.78 87 SER A O 1
ATOM 687 N N . HIS A 1 88 ? 33.033 -14.728 30.626 1.00 44.47 88 HIS A N 1
ATOM 688 C CA . HIS A 1 88 ? 32.621 -15.145 31.967 1.00 44.47 88 HIS A CA 1
ATOM 689 C C . HIS A 1 88 ? 31.791 -16.434 31.888 1.00 44.47 88 HIS A C 1
ATOM 691 O O . HIS A 1 88 ? 30.944 -16.576 31.006 1.00 44.47 88 HIS A O 1
ATOM 697 N N . LYS A 1 89 ? 32.125 -17.377 32.777 1.00 45.50 89 LYS A N 1
ATOM 698 C CA . LYS A 1 89 ? 31.372 -18.599 33.088 1.00 45.50 89 LYS A CA 1
ATOM 699 C C . LYS A 1 89 ? 30.105 -18.278 33.867 1.00 45.50 89 LYS A C 1
ATOM 701 O O . LYS A 1 89 ? 30.167 -17.325 34.675 1.00 45.50 89 LYS A O 1
#

Foldseek 3Di:
DKDWDQDPPQGIWIWDWDQPDPPPSDIDTDDDPPADSTRHPVNVVVSCVPVDDPDPVVVVVVPPPPDPPPPPPPPPPPPDDDDDDDDDD

InterPro domains:
  IPR029033 Histidine phosphatase superfamily [G3DSA:3.40.50.1240] (1-70)

Mean predicted aligned error: 14.79 Å

Secondary structure (DSSP, 8-state):
-EEEEEETTTEEEEEEEEE--SSS--EEEE--TTS-SSEEHHHHHHHHTTTS-S-HHHHHHTS------------S---------PPP-

Radius of gyration: 23.96 Å; Cα contacts (8 Å, |Δi|>4): 73; chains: 1; bounding box: 64×28×53 Å

pLDDT: mean 75.16, std 18.59, range [37.72, 94.19]

Sequence (89 aa):
MIELHETSTHGYTVELWYRTSLNNNTLKQLFIPECSPTCSAEEFLNFSKGKGVADWFEGCESLPSTTTSTMQDVNHSDLQTGKNYPSHK

Organism: NCBI:txid6335